Protein AF-A0A3B8UNB5-F1 (afdb_monomer)

Radius of gyration: 19.71 Å; Cα contacts (8 Å, |Δi|>4): 100; chains: 1; bounding box: 51×36×59 Å

Foldseek 3Di:
DDPPPVPPPDPPPPDDDDLVPPPQLPDFLVRLLVLLVVLVVLLVVLVVVLPPVQQDDPVGGDPVSVVSVVSNVVSVVNLVVSLVSLVPDDDPDPVSVVSSLVSNLVVVVVVDPDPVVSVVVSVVVVVVVD

Sequence (130 aa):
MADHANNTPVPGVQALPALEALSISDLSGRHLLALYDALTAVDEAAFGIVNQPRCQGRDDYSPGGQVIASLMEWADRARNVVVEAAERAVSPDRAEAEYCRWVVVRHLALMMDDLADVAHAATARVQVAK

Solvent-accessible surface area (backbone atoms only — not comparable to full-atom values): 7565 Å² total; per-residue (Å²): 141,79,85,79,75,78,80,67,76,72,73,78,77,75,76,78,77,61,71,87,73,59,85,55,82,84,52,52,25,61,54,44,35,54,50,44,53,51,35,49,52,50,33,57,52,31,54,62,52,40,72,35,73,85,16,45,47,96,89,51,60,24,79,70,16,47,54,37,50,51,48,33,57,47,32,52,55,50,39,51,54,46,38,56,42,31,73,69,57,83,55,94,49,65,67,42,40,45,30,19,47,48,42,48,47,54,51,44,52,72,75,40,97,48,71,68,61,38,54,49,59,53,52,5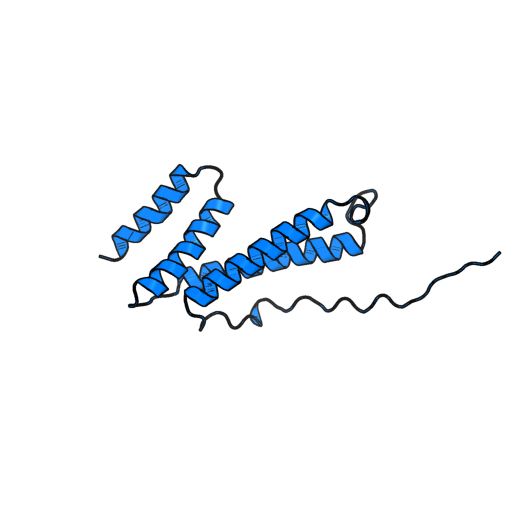9,62,60,64,74,80,112

pLDDT: mean 79.44, std 16.44, range [36.81, 95.31]

Mean predicted aligned error: 10.2 Å

Structure (mmCIF, N/CA/C/O 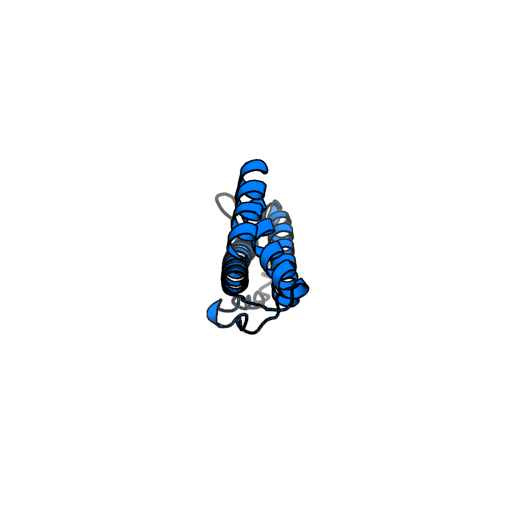backbone):
data_AF-A0A3B8UNB5-F1
#
_entry.id   AF-A0A3B8UNB5-F1
#
loop_
_atom_site.group_PDB
_atom_site.id
_atom_site.type_symbol
_atom_site.label_atom_id
_atom_site.label_alt_id
_atom_site.label_comp_id
_atom_site.label_asym_id
_atom_site.label_entity_id
_atom_site.label_seq_id
_atom_site.pdbx_PDB_ins_code
_atom_site.Cartn_x
_atom_site.Cartn_y
_atom_site.Cartn_z
_atom_site.occupancy
_atom_site.B_iso_or_equiv
_atom_site.auth_seq_id
_atom_site.auth_comp_id
_atom_site.auth_asym_id
_atom_site.auth_atom_id
_atom_site.pdbx_PDB_model_num
ATOM 1 N N . MET A 1 1 ? 34.159 -11.213 -37.026 1.00 45.56 1 MET A N 1
ATOM 2 C CA . MET A 1 1 ? 32.717 -11.521 -36.972 1.00 45.56 1 MET A CA 1
ATOM 3 C C . MET A 1 1 ? 32.500 -12.611 -35.943 1.00 45.56 1 MET A C 1
ATOM 5 O O . MET A 1 1 ? 32.932 -13.730 -36.177 1.00 45.56 1 MET A O 1
ATOM 9 N N . ALA A 1 2 ? 31.895 -12.266 -34.813 1.00 40.84 2 ALA A N 1
ATOM 10 C CA . ALA A 1 2 ? 31.285 -13.215 -33.890 1.00 40.84 2 ALA A CA 1
ATOM 11 C C . ALA A 1 2 ? 30.178 -12.446 -33.158 1.00 40.84 2 ALA A C 1
ATOM 13 O O . ALA A 1 2 ? 30.421 -11.814 -32.133 1.00 40.84 2 ALA A O 1
ATOM 14 N N . ASP A 1 3 ? 28.990 -12.427 -33.764 1.00 44.56 3 ASP A N 1
ATOM 15 C CA . ASP A 1 3 ? 27.761 -12.015 -33.094 1.00 44.56 3 ASP A CA 1
ATOM 16 C C . ASP A 1 3 ? 27.441 -13.072 -32.039 1.00 44.56 3 ASP A C 1
ATOM 18 O O . ASP A 1 3 ? 26.858 -14.118 -32.326 1.00 44.56 3 ASP A O 1
ATOM 22 N N . HIS A 1 4 ? 27.837 -12.813 -30.798 1.00 43.12 4 HIS A N 1
ATOM 23 C CA . HIS A 1 4 ? 27.277 -13.513 -29.652 1.00 43.12 4 HIS A CA 1
ATOM 24 C C . HIS A 1 4 ? 25.914 -12.897 -29.336 1.00 43.12 4 HIS A C 1
ATOM 26 O O . HIS A 1 4 ? 25.745 -12.173 -28.357 1.00 43.12 4 HIS A O 1
ATOM 32 N N . ALA A 1 5 ? 24.933 -13.185 -30.195 1.00 46.22 5 ALA A N 1
ATOM 33 C CA . ALA A 1 5 ? 23.528 -13.053 -29.851 1.00 46.22 5 ALA A CA 1
ATOM 34 C C . ALA A 1 5 ? 23.246 -14.046 -28.719 1.00 46.22 5 ALA A C 1
ATOM 36 O O . ALA A 1 5 ? 22.979 -15.228 -28.942 1.00 46.22 5 ALA A O 1
ATOM 37 N N . ASN A 1 6 ? 23.386 -13.569 -27.484 1.00 47.22 6 ASN A N 1
ATOM 38 C CA . ASN A 1 6 ? 22.977 -14.281 -26.288 1.00 47.22 6 ASN A CA 1
ATOM 39 C C . ASN A 1 6 ? 21.439 -14.311 -26.279 1.00 47.22 6 ASN A C 1
ATOM 41 O O . ASN A 1 6 ? 20.790 -13.530 -25.592 1.00 47.22 6 ASN A O 1
ATOM 45 N N . ASN A 1 7 ? 20.859 -15.177 -27.114 1.00 45.91 7 ASN A N 1
ATOM 46 C CA . ASN A 1 7 ? 19.425 -15.452 -27.207 1.00 45.91 7 ASN A CA 1
ATOM 47 C C . ASN A 1 7 ? 18.980 -16.333 -26.034 1.00 45.91 7 ASN A C 1
ATOM 49 O O . ASN A 1 7 ? 18.323 -17.356 -26.221 1.00 45.91 7 ASN A O 1
ATOM 53 N N . THR A 1 8 ? 19.352 -15.959 -24.812 1.00 44.47 8 THR A N 1
ATOM 54 C CA . THR A 1 8 ? 18.697 -16.511 -23.633 1.00 44.47 8 THR A CA 1
ATOM 55 C C . THR A 1 8 ? 17.293 -15.913 -23.628 1.00 44.47 8 THR A C 1
ATOM 57 O O . THR A 1 8 ? 17.177 -14.687 -23.548 1.00 44.47 8 THR A O 1
ATOM 60 N N . PRO A 1 9 ? 16.223 -16.718 -23.763 1.00 41.25 9 PRO A N 1
ATOM 61 C CA . PRO A 1 9 ? 14.879 -16.190 -23.637 1.00 41.25 9 PRO A CA 1
ATOM 62 C C . PRO A 1 9 ? 14.790 -15.544 -22.260 1.00 41.25 9 PRO A C 1
ATOM 64 O O . PRO A 1 9 ? 15.087 -16.186 -21.250 1.00 41.25 9 PRO A O 1
ATOM 67 N N . VAL A 1 10 ? 14.461 -14.250 -22.237 1.00 54.06 10 VAL A N 1
ATOM 68 C CA . VAL A 1 10 ? 14.190 -13.527 -20.995 1.00 54.06 10 VAL A CA 1
ATOM 69 C C . VAL A 1 10 ? 13.176 -14.384 -20.234 1.00 54.06 10 VAL A C 1
ATOM 71 O O . VAL A 1 10 ? 12.154 -14.735 -20.836 1.00 54.06 10 VAL A O 1
ATOM 74 N N . PRO A 1 11 ? 13.456 -14.797 -18.980 1.00 50.34 11 PRO A N 1
ATOM 75 C CA . PRO A 1 11 ? 12.488 -15.538 -18.187 1.00 50.34 11 PRO A CA 1
ATOM 76 C C . PRO A 1 11 ? 11.177 -14.773 -18.266 1.00 50.34 11 PRO A C 1
ATOM 78 O O . PRO A 1 11 ? 11.176 -13.567 -18.012 1.00 50.34 11 PRO A O 1
ATOM 81 N N . GLY A 1 12 ? 10.108 -15.438 -18.715 1.00 50.22 12 GLY A N 1
ATOM 82 C CA . GLY A 1 12 ? 8.814 -14.788 -18.863 1.00 50.22 12 GLY A CA 1
ATOM 83 C C . GLY A 1 12 ? 8.502 -14.073 -17.558 1.00 50.22 12 GLY A C 1
ATOM 8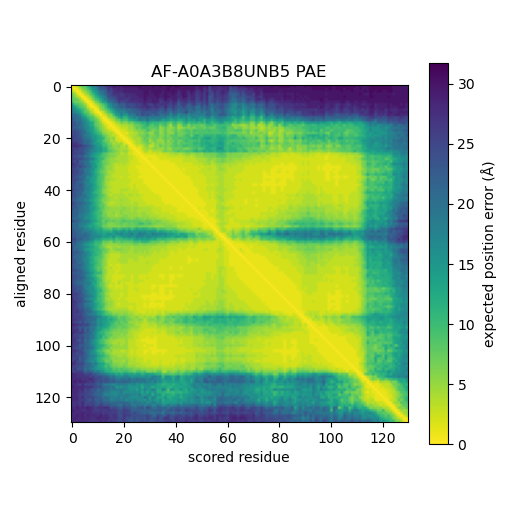4 O O . GLY A 1 12 ? 8.425 -14.722 -16.515 1.00 50.22 12 GLY A O 1
ATOM 85 N N . VAL A 1 13 ? 8.431 -12.741 -17.606 1.00 58.12 13 VAL A N 1
ATOM 86 C CA . VAL A 1 13 ? 8.092 -11.935 -16.437 1.00 58.12 13 VAL A CA 1
ATOM 87 C C . VAL A 1 13 ? 6.725 -12.433 -15.998 1.00 58.12 13 VAL A C 1
ATOM 89 O O . VAL A 1 13 ? 5.758 -12.315 -16.752 1.00 58.12 13 VAL A O 1
ATOM 92 N N . GLN A 1 14 ? 6.656 -13.083 -14.833 1.00 62.59 14 GLN A N 1
ATOM 93 C CA . GLN A 1 14 ? 5.371 -13.488 -14.285 1.00 62.59 14 GLN A CA 1
ATOM 94 C C . GLN A 1 14 ? 4.538 -12.223 -14.115 1.00 62.59 14 GLN A C 1
ATOM 96 O O . GLN A 1 14 ? 4.989 -11.253 -13.504 1.00 62.59 14 GLN A O 1
ATOM 101 N N . ALA A 1 15 ? 3.347 -12.227 -14.711 1.00 71.06 15 ALA A N 1
ATOM 102 C CA . ALA A 1 15 ? 2.416 -11.127 -14.563 1.00 71.06 15 ALA A CA 1
ATOM 103 C C . ALA A 1 15 ? 2.118 -10.929 -13.074 1.00 71.06 15 ALA A C 1
ATOM 105 O O . ALA A 1 15 ? 1.923 -11.903 -12.339 1.00 71.06 15 ALA A O 1
ATOM 106 N N . LEU A 1 16 ? 2.098 -9.670 -12.640 1.00 79.81 16 LEU A N 1
ATOM 107 C CA . LEU A 1 16 ? 1.690 -9.336 -11.283 1.00 79.81 16 LEU A CA 1
ATOM 108 C C . LEU A 1 16 ? 0.264 -9.856 -11.050 1.00 79.81 16 LEU A C 1
ATOM 110 O O . LEU A 1 16 ? -0.559 -9.817 -11.972 1.00 79.81 16 LEU A O 1
ATOM 114 N N . PRO A 1 17 ? -0.033 -10.374 -9.848 1.00 79.62 17 PRO A N 1
ATOM 115 C CA . PRO A 1 17 ? -1.346 -10.924 -9.563 1.00 79.62 17 PRO A CA 1
ATOM 116 C C . PRO A 1 17 ? -2.420 -9.841 -9.697 1.00 79.62 17 PRO A C 1
ATOM 118 O O . PRO A 1 17 ? -2.200 -8.678 -9.355 1.00 79.62 17 PRO A O 1
ATOM 121 N N . ALA A 1 18 ? -3.597 -10.233 -10.176 1.00 82.75 18 ALA A N 1
ATOM 122 C CA . ALA A 1 18 ? -4.767 -9.364 -10.179 1.00 82.75 18 ALA A CA 1
ATOM 123 C C . ALA A 1 18 ? -5.093 -8.917 -8.741 1.00 82.75 18 ALA A C 1
ATOM 125 O O . ALA A 1 18 ? -4.951 -9.706 -7.803 1.00 82.75 18 ALA A O 1
ATOM 126 N N . LEU A 1 19 ? -5.521 -7.666 -8.554 1.00 80.06 19 LEU A N 1
ATOM 127 C CA . LEU A 1 19 ? -5.812 -7.131 -7.216 1.00 80.06 19 LEU A CA 1
ATOM 128 C C . LEU A 1 19 ? -6.983 -7.870 -6.561 1.00 80.06 19 LEU A C 1
ATOM 130 O O . LEU A 1 19 ? -6.995 -8.064 -5.353 1.00 80.06 19 LEU A O 1
ATOM 134 N N . GLU A 1 20 ? -7.926 -8.353 -7.364 1.00 77.81 20 GLU A N 1
ATOM 135 C CA . GLU A 1 20 ? -9.089 -9.134 -6.944 1.00 77.81 20 GLU A CA 1
ATOM 136 C C . GLU A 1 20 ? -8.704 -10.504 -6.367 1.00 77.81 20 GLU A C 1
ATOM 138 O O . GLU A 1 20 ? -9.497 -11.123 -5.662 1.00 77.81 20 GLU A O 1
ATOM 143 N N . ALA A 1 21 ? -7.487 -10.986 -6.642 1.00 76.06 21 ALA A N 1
ATOM 144 C CA . ALA A 1 21 ? -6.960 -12.205 -6.036 1.00 76.06 21 ALA A CA 1
ATOM 145 C C . ALA A 1 21 ? -6.447 -11.983 -4.599 1.00 76.06 21 ALA A C 1
ATOM 147 O O . ALA A 1 21 ? -6.133 -12.951 -3.904 1.00 76.06 21 ALA A O 1
ATOM 148 N N . LEU A 1 22 ? -6.345 -10.730 -4.138 1.00 75.06 22 LEU A N 1
ATOM 149 C CA . LEU A 1 22 ? -5.955 -10.409 -2.768 1.00 75.06 22 LEU A CA 1
ATOM 150 C C . LEU A 1 22 ? -7.126 -10.701 -1.819 1.00 75.06 22 LEU A C 1
ATOM 152 O O . LEU A 1 22 ? -8.071 -9.926 -1.698 1.00 75.06 22 LEU A O 1
ATOM 156 N N . SER A 1 23 ? -7.052 -11.819 -1.100 1.00 78.75 23 SER A N 1
ATOM 157 C CA . SER A 1 23 ? -8.022 -12.176 -0.056 1.00 78.75 23 SER A CA 1
ATOM 158 C C . SER A 1 23 ? -7.733 -11.415 1.246 1.00 78.75 23 SER A C 1
ATOM 160 O O . SER A 1 23 ? -7.233 -11.992 2.211 1.00 78.75 23 SER A O 1
ATOM 162 N N . ILE A 1 24 ? -7.998 -10.106 1.261 1.00 83.25 24 ILE A N 1
ATOM 163 C CA . ILE A 1 24 ? -7.614 -9.205 2.367 1.00 83.25 24 ILE A CA 1
ATOM 164 C C . ILE A 1 24 ? -8.757 -8.818 3.314 1.00 83.25 24 ILE A C 1
ATOM 166 O O . ILE A 1 24 ? -8.496 -8.285 4.388 1.00 83.25 24 ILE A O 1
ATOM 170 N N . SER A 1 25 ? -10.010 -9.108 2.959 1.00 77.06 25 SER A N 1
ATOM 171 C CA . SER A 1 25 ? -11.198 -8.715 3.735 1.00 77.06 25 SER A CA 1
ATOM 172 C C . SER A 1 25 ? -11.289 -9.376 5.114 1.00 77.06 25 SER A C 1
ATOM 174 O O . SER A 1 25 ? -11.830 -8.780 6.039 1.00 77.06 25 SER A O 1
ATOM 176 N N . ASP A 1 26 ? -10.735 -10.583 5.251 1.00 83.56 26 ASP A N 1
ATOM 177 C CA . ASP A 1 26 ? -10.792 -11.383 6.482 1.00 83.56 26 ASP A CA 1
ATOM 178 C C . ASP A 1 26 ? -9.543 -11.210 7.366 1.00 83.56 26 ASP A C 1
ATOM 180 O O . ASP A 1 26 ? -9.363 -11.907 8.368 1.00 83.56 26 ASP A O 1
ATOM 184 N N . LEU A 1 27 ? -8.636 -10.304 6.988 1.00 88.19 27 LEU A N 1
ATOM 185 C CA . LEU A 1 27 ? -7.406 -10.064 7.728 1.00 88.19 27 LEU A CA 1
ATOM 186 C C . LEU A 1 27 ? -7.665 -9.217 8.976 1.00 88.19 27 LEU A C 1
ATOM 188 O O . LEU A 1 27 ? -8.372 -8.214 8.949 1.00 88.19 27 LEU A O 1
ATOM 192 N N . SER A 1 28 ? -7.021 -9.604 10.077 1.00 91.19 28 SER A N 1
ATOM 193 C CA . SER A 1 28 ? -6.998 -8.789 11.295 1.00 91.19 28 SER A CA 1
ATOM 194 C C . SER A 1 28 ? -6.263 -7.459 11.066 1.00 91.19 28 SER A C 1
ATOM 196 O O . SER A 1 28 ? -5.429 -7.342 10.163 1.00 91.19 28 SER A O 1
ATOM 198 N N . GLY A 1 29 ? -6.514 -6.460 11.911 1.00 90.44 29 GLY A N 1
ATOM 199 C CA . GLY A 1 29 ? -5.889 -5.141 11.810 1.00 90.44 29 GLY A CA 1
ATOM 200 C C . GLY A 1 29 ? -4.365 -5.209 11.847 1.00 90.44 29 GLY A C 1
ATOM 201 O O . GLY A 1 29 ? -3.695 -4.532 11.067 1.00 90.44 29 GLY A O 1
ATOM 202 N N . ARG A 1 30 ? -3.795 -6.093 12.676 1.00 93.62 30 ARG A N 1
ATOM 203 C CA . ARG A 1 30 ? -2.343 -6.340 12.686 1.00 93.62 30 ARG A CA 1
ATOM 204 C C . ARG A 1 30 ? -1.822 -6.844 11.335 1.00 93.62 30 ARG A C 1
ATOM 206 O O . ARG A 1 30 ? -0.748 -6.426 10.904 1.00 93.62 30 ARG A O 1
ATOM 213 N N . HIS A 1 31 ? -2.554 -7.747 10.683 1.00 94.62 31 HIS A N 1
ATOM 214 C CA . HIS A 1 31 ? -2.183 -8.261 9.364 1.00 94.62 31 HIS A CA 1
ATOM 215 C C . HIS A 1 31 ? -2.292 -7.177 8.289 1.00 94.62 31 HIS A C 1
ATOM 217 O O . HIS A 1 31 ? -1.393 -7.066 7.458 1.00 94.62 31 HIS A O 1
ATOM 223 N N . LEU A 1 32 ? -3.336 -6.345 8.341 1.00 94.19 32 LEU A N 1
ATOM 224 C CA . LEU A 1 32 ? -3.495 -5.203 7.438 1.00 94.19 32 LEU A CA 1
ATOM 225 C C . LEU A 1 32 ? -2.336 -4.209 7.582 1.00 94.19 32 LEU A C 1
ATOM 227 O O . LEU A 1 32 ? -1.772 -3.785 6.577 1.00 94.19 32 LEU A O 1
ATOM 231 N N . LEU A 1 33 ? -1.912 -3.902 8.813 1.00 94.44 33 LEU A N 1
ATOM 232 C CA . LEU A 1 33 ? -0.756 -3.034 9.055 1.00 94.44 33 LEU A CA 1
ATOM 233 C C . LEU A 1 33 ? 0.549 -3.633 8.520 1.00 94.44 33 LEU A C 1
ATOM 235 O O . LEU A 1 33 ? 1.307 -2.944 7.843 1.00 94.44 33 LEU A O 1
ATOM 239 N N . ALA A 1 34 ? 0.798 -4.919 8.772 1.00 95.12 34 ALA A N 1
ATOM 240 C CA . ALA A 1 34 ? 1.982 -5.593 8.245 1.00 95.12 34 ALA A CA 1
ATOM 241 C C . ALA A 1 34 ? 2.008 -5.601 6.706 1.00 95.12 34 ALA A C 1
ATOM 243 O O . ALA A 1 34 ? 3.062 -5.399 6.104 1.00 95.12 34 ALA A O 1
ATOM 244 N N . LEU A 1 35 ? 0.853 -5.811 6.067 1.00 94.62 35 LEU A N 1
ATOM 245 C CA . LEU A 1 35 ? 0.732 -5.797 4.612 1.00 94.62 35 LEU A CA 1
ATOM 246 C C . LEU A 1 35 ? 0.946 -4.391 4.039 1.00 94.62 35 LEU A C 1
ATOM 248 O O . LEU A 1 35 ? 1.660 -4.242 3.049 1.00 94.62 35 LEU A O 1
ATOM 252 N N . TYR A 1 36 ? 0.383 -3.365 4.680 1.00 95.06 36 TYR A N 1
ATOM 253 C CA . TYR A 1 36 ? 0.605 -1.971 4.301 1.00 95.06 36 TYR A CA 1
ATOM 254 C C . TYR A 1 36 ? 2.096 -1.602 4.350 1.00 95.06 36 TYR A C 1
ATOM 256 O O . TYR A 1 36 ? 2.631 -1.029 3.397 1.00 95.06 36 TYR A O 1
ATOM 264 N N . ASP A 1 37 ? 2.790 -1.987 5.424 1.00 94.88 37 ASP A N 1
ATOM 265 C CA . ASP A 1 37 ? 4.222 -1.724 5.598 1.00 94.88 37 ASP A CA 1
ATOM 266 C C . ASP A 1 37 ? 5.066 -2.460 4.552 1.00 94.88 37 ASP A C 1
ATOM 268 O O . ASP A 1 37 ? 5.984 -1.879 3.973 1.00 94.88 37 ASP A O 1
ATOM 272 N N . ALA A 1 38 ? 4.723 -3.716 4.251 1.00 95.31 38 ALA A N 1
ATOM 273 C CA . ALA A 1 38 ? 5.401 -4.491 3.219 1.00 95.31 38 ALA A CA 1
ATOM 274 C C . ALA A 1 38 ? 5.246 -3.853 1.829 1.00 95.31 38 ALA A C 1
ATOM 276 O O . ALA A 1 38 ? 6.230 -3.713 1.104 1.00 95.31 38 ALA A O 1
ATOM 277 N N . LEU A 1 39 ? 4.034 -3.431 1.462 1.00 94.69 39 LEU A N 1
ATOM 278 C CA . LEU A 1 39 ? 3.779 -2.780 0.175 1.00 94.69 39 LEU A CA 1
ATOM 279 C C . LEU A 1 39 ? 4.451 -1.403 0.080 1.00 94.69 39 LEU A C 1
ATOM 281 O O . LEU A 1 39 ? 4.943 -1.030 -0.982 1.00 94.69 39 LEU A O 1
ATOM 285 N N . THR A 1 40 ? 4.519 -0.663 1.189 1.00 92.38 40 THR A N 1
ATOM 286 C CA . THR A 1 40 ? 5.271 0.599 1.269 1.00 92.38 40 THR A CA 1
ATOM 287 C C . THR A 1 40 ? 6.760 0.364 1.024 1.00 92.38 40 THR A C 1
ATOM 289 O O . THR A 1 40 ? 7.347 1.021 0.171 1.00 92.38 40 THR A O 1
ATOM 292 N N . ALA A 1 41 ? 7.354 -0.641 1.673 1.00 93.50 41 ALA A N 1
ATOM 293 C CA . ALA A 1 41 ? 8.761 -0.981 1.471 1.00 93.50 41 ALA A CA 1
ATOM 294 C C . ALA A 1 41 ? 9.067 -1.445 0.035 1.00 93.50 41 ALA A C 1
ATOM 296 O O . ALA A 1 41 ? 10.131 -1.134 -0.500 1.00 93.50 41 ALA A O 1
ATOM 297 N N . VAL A 1 42 ? 8.146 -2.181 -0.602 1.00 93.31 42 VAL A N 1
ATOM 298 C CA . VAL A 1 42 ? 8.281 -2.583 -2.013 1.00 93.31 42 VAL A CA 1
ATOM 299 C C . VAL A 1 42 ? 8.348 -1.361 -2.921 1.00 93.31 42 VAL A C 1
ATOM 301 O O . VAL A 1 42 ? 9.224 -1.299 -3.779 1.00 93.31 42 VAL A O 1
ATOM 304 N N . ASP A 1 43 ? 7.455 -0.396 -2.725 1.00 92.00 43 ASP A N 1
ATOM 305 C CA . ASP A 1 43 ? 7.402 0.821 -3.532 1.00 92.00 43 ASP A CA 1
ATOM 306 C C . ASP A 1 43 ? 8.639 1.705 -3.327 1.00 92.00 43 ASP A C 1
ATOM 308 O O . ASP A 1 43 ? 9.272 2.110 -4.298 1.00 92.00 43 ASP A O 1
ATOM 312 N N . GLU A 1 44 ? 9.077 1.910 -2.080 1.00 91.62 44 GLU A N 1
ATOM 313 C CA . GLU A 1 44 ? 10.313 2.646 -1.774 1.00 91.62 44 GLU A CA 1
ATOM 314 C C . GLU A 1 44 ? 11.545 1.994 -2.424 1.00 91.62 44 GLU A C 1
ATOM 316 O O . GLU A 1 44 ? 12.382 2.668 -3.038 1.00 91.62 44 GLU A O 1
ATOM 321 N N . ALA A 1 45 ? 11.653 0.665 -2.337 1.00 93.81 45 ALA A N 1
ATOM 322 C CA . ALA A 1 45 ? 12.738 -0.076 -2.968 1.00 93.81 45 ALA A CA 1
ATOM 323 C C . ALA A 1 45 ? 12.669 0.013 -4.501 1.00 93.81 45 ALA A C 1
ATOM 325 O O . ALA A 1 45 ? 13.689 0.247 -5.158 1.00 93.81 45 ALA A O 1
ATOM 326 N N . ALA A 1 46 ? 11.477 -0.147 -5.079 1.00 92.31 46 ALA A N 1
ATOM 327 C CA . ALA A 1 46 ? 11.253 -0.067 -6.516 1.00 92.31 46 ALA A CA 1
ATOM 328 C C . ALA A 1 46 ? 11.559 1.338 -7.056 1.00 92.31 46 ALA A C 1
ATOM 330 O O . ALA A 1 46 ? 12.256 1.453 -8.064 1.00 92.31 46 ALA A O 1
ATOM 331 N N . PHE A 1 47 ? 11.171 2.393 -6.338 1.00 89.81 47 PHE A N 1
ATOM 332 C CA . PHE A 1 47 ? 11.526 3.775 -6.654 1.00 89.81 47 PHE A CA 1
ATOM 333 C C . PHE A 1 47 ? 13.049 3.974 -6.691 1.00 89.81 47 PHE A C 1
ATOM 335 O O . PHE A 1 47 ? 13.591 4.565 -7.628 1.00 89.81 47 PHE A O 1
ATOM 342 N N . GLY A 1 48 ? 13.785 3.427 -5.720 1.00 90.25 48 GLY A N 1
ATOM 343 C CA . GLY A 1 48 ? 15.252 3.475 -5.728 1.00 90.25 48 GLY A CA 1
ATOM 344 C C . GLY A 1 48 ? 15.883 2.752 -6.927 1.00 90.25 48 GLY A C 1
ATOM 345 O O . GLY A 1 48 ? 16.899 3.201 -7.471 1.00 90.25 48 GLY A O 1
ATOM 346 N N . ILE A 1 49 ? 15.279 1.644 -7.364 1.00 90.44 49 ILE A N 1
ATOM 347 C CA . ILE A 1 49 ? 15.742 0.849 -8.509 1.00 90.44 49 ILE A CA 1
ATOM 348 C C . ILE A 1 49 ? 15.418 1.546 -9.834 1.00 90.44 49 ILE A C 1
ATOM 350 O O . ILE A 1 49 ? 16.293 1.632 -10.697 1.00 90.44 49 ILE A O 1
ATOM 354 N N . VAL A 1 50 ? 14.197 2.057 -10.006 1.00 88.94 50 VAL A N 1
ATOM 355 C CA . VAL A 1 50 ? 13.733 2.643 -11.273 1.00 88.94 50 VAL A CA 1
ATOM 356 C C . VAL A 1 50 ? 14.506 3.916 -11.640 1.00 88.94 50 VAL A C 1
ATOM 358 O O . VAL A 1 50 ? 14.711 4.218 -12.815 1.00 88.94 50 VAL A O 1
ATOM 361 N N . ASN A 1 51 ? 15.019 4.624 -10.632 1.00 84.88 51 ASN A N 1
ATOM 362 C CA . ASN A 1 51 ? 15.853 5.814 -10.798 1.00 84.88 51 ASN A CA 1
ATOM 363 C C . ASN A 1 51 ? 17.321 5.506 -11.153 1.00 84.88 51 ASN A C 1
ATOM 365 O O . ASN A 1 51 ? 18.111 6.422 -11.378 1.00 84.88 51 ASN A O 1
ATOM 369 N N . GLN A 1 52 ? 17.725 4.233 -11.225 1.00 87.88 52 GLN A N 1
ATOM 370 C CA . GLN A 1 52 ? 19.070 3.876 -11.676 1.00 87.88 52 GLN A CA 1
ATOM 371 C C . GLN A 1 52 ? 19.215 4.143 -13.185 1.00 87.88 52 GLN A C 1
ATOM 373 O O . GLN A 1 52 ? 18.326 3.762 -13.947 1.00 87.88 52 GLN A O 1
ATOM 378 N N . PRO A 1 53 ? 20.360 4.663 -13.673 1.00 87.00 53 PRO A N 1
ATOM 379 C CA . PRO A 1 53 ? 20.550 4.971 -15.097 1.00 87.00 53 PRO A CA 1
ATOM 380 C C . PRO A 1 53 ? 20.281 3.797 -16.051 1.00 87.00 53 PRO A C 1
ATOM 382 O O . PRO A 1 53 ? 19.832 3.992 -17.168 1.00 87.00 53 PRO A O 1
ATOM 385 N N . ARG A 1 54 ? 20.509 2.557 -15.606 1.00 86.62 54 ARG A N 1
ATOM 386 C CA . ARG A 1 54 ? 20.235 1.324 -16.375 1.00 86.62 54 ARG A CA 1
ATOM 387 C C . ARG A 1 54 ? 18.742 1.003 -16.560 1.00 86.62 54 ARG A C 1
ATOM 389 O O . ARG A 1 54 ? 18.382 0.213 -17.433 1.00 86.62 54 ARG A O 1
ATOM 396 N N . CYS A 1 55 ? 17.885 1.567 -15.715 1.00 85.38 55 CYS A N 1
ATOM 397 C CA . CYS A 1 55 ? 16.430 1.459 -15.814 1.00 85.38 55 CYS A CA 1
ATOM 398 C C . CYS A 1 55 ? 15.838 2.576 -16.684 1.00 85.38 55 CYS A C 1
ATOM 400 O O . CYS A 1 55 ? 14.683 2.479 -17.082 1.00 85.38 55 CYS A O 1
ATOM 402 N N . GLN A 1 56 ? 16.641 3.586 -17.023 1.00 83.00 56 GLN A N 1
ATOM 403 C CA . GLN A 1 56 ? 16.281 4.712 -17.874 1.00 83.00 56 GLN A CA 1
ATOM 404 C C . GLN A 1 56 ? 16.727 4.438 -19.318 1.00 83.00 56 GLN A C 1
ATOM 406 O O . GLN A 1 56 ? 17.836 3.966 -19.572 1.00 83.00 56 GLN A O 1
ATOM 411 N N . GLY A 1 57 ? 15.841 4.691 -20.271 1.00 75.38 57 GLY A N 1
ATOM 412 C CA . GLY A 1 57 ? 16.127 4.748 -21.701 1.00 75.38 57 GLY A CA 1
ATOM 413 C C . GLY A 1 57 ? 16.335 6.191 -22.166 1.00 75.38 57 GLY A C 1
ATOM 414 O O . GLY A 1 57 ? 16.551 7.096 -21.365 1.00 75.38 57 GLY A O 1
ATOM 415 N N . ARG A 1 58 ? 16.318 6.408 -23.487 1.00 72.69 58 ARG A N 1
ATOM 416 C CA . ARG A 1 58 ? 16.584 7.732 -24.078 1.00 72.69 58 ARG A CA 1
ATOM 417 C C . ARG A 1 58 ? 15.443 8.725 -23.833 1.00 72.69 58 ARG A C 1
ATOM 419 O O . ARG A 1 58 ? 15.724 9.883 -23.552 1.00 72.69 58 ARG A O 1
ATOM 426 N N . ASP A 1 59 ? 14.206 8.239 -23.928 1.00 75.69 59 ASP A N 1
ATOM 427 C CA . ASP A 1 59 ? 12.980 9.042 -23.826 1.00 75.69 59 ASP A CA 1
ATOM 428 C C . ASP A 1 59 ? 11.950 8.446 -22.835 1.00 75.69 59 ASP A C 1
ATOM 430 O O . ASP A 1 59 ? 10.954 9.093 -22.533 1.00 75.69 59 ASP A O 1
ATOM 434 N N . ASP A 1 60 ? 12.178 7.222 -22.336 1.00 83.19 60 ASP A N 1
ATOM 435 C CA . ASP A 1 60 ? 11.293 6.475 -21.423 1.00 83.19 60 ASP A CA 1
ATOM 436 C C . ASP A 1 60 ? 12.096 5.388 -20.678 1.00 83.19 60 ASP A C 1
ATOM 438 O O . ASP A 1 60 ? 13.297 5.252 -20.915 1.00 83.19 60 ASP A O 1
ATOM 442 N N . TYR A 1 61 ? 11.473 4.587 -19.814 1.00 83.38 61 TYR A N 1
ATOM 443 C CA . TYR A 1 61 ? 12.101 3.458 -19.133 1.00 83.38 61 TYR A CA 1
ATOM 444 C C . TYR A 1 61 ? 12.630 2.388 -20.103 1.00 83.38 61 TYR A C 1
ATOM 446 O O . TYR A 1 61 ? 12.064 2.091 -21.156 1.00 83.38 61 TYR A O 1
ATOM 454 N N . SER A 1 62 ? 13.732 1.738 -19.719 1.00 88.12 62 SER A N 1
ATOM 455 C CA . SER A 1 62 ? 14.158 0.500 -20.380 1.00 88.12 62 SER A CA 1
ATOM 456 C C . SER A 1 62 ? 13.132 -0.616 -20.119 1.00 88.12 62 SER A C 1
ATOM 458 O O . SER A 1 62 ? 12.360 -0.511 -19.166 1.00 88.12 62 SER A O 1
ATOM 460 N N . PRO A 1 63 ? 13.125 -1.737 -20.870 1.00 88.25 63 PRO A N 1
ATOM 461 C CA . PRO A 1 63 ? 12.179 -2.830 -20.614 1.00 88.25 63 PRO A CA 1
ATOM 462 C C . PRO A 1 63 ? 12.189 -3.328 -19.159 1.00 88.25 63 PRO A C 1
ATOM 464 O O . PRO A 1 63 ? 11.144 -3.642 -18.600 1.00 88.25 63 PRO A O 1
ATOM 467 N N . GLY A 1 64 ? 13.364 -3.348 -18.516 1.00 85.31 64 GLY A N 1
ATOM 468 C CA . GLY A 1 64 ? 13.478 -3.654 -17.089 1.00 85.31 64 GLY A CA 1
ATOM 469 C C . GLY A 1 64 ? 12.909 -2.547 -16.197 1.00 85.31 64 GLY A C 1
ATOM 470 O O . GLY A 1 64 ? 12.233 -2.847 -15.219 1.00 85.31 64 GLY A O 1
ATOM 471 N N . GLY A 1 65 ? 13.133 -1.276 -16.546 1.00 88.12 65 GLY A N 1
ATOM 472 C CA . GLY A 1 65 ? 12.515 -0.136 -15.866 1.00 88.12 65 GLY A CA 1
ATOM 473 C C . GLY A 1 65 ? 10.986 -0.154 -15.948 1.00 88.12 65 GLY A C 1
ATOM 474 O O . GLY A 1 65 ? 10.338 0.071 -14.934 1.00 88.12 65 GLY A O 1
ATOM 475 N N . GLN A 1 66 ? 10.412 -0.543 -17.091 1.00 90.00 66 GLN A N 1
ATOM 476 C CA . GLN A 1 66 ? 8.961 -0.657 -17.275 1.00 90.00 66 GLN A CA 1
ATOM 477 C C . GLN A 1 66 ? 8.336 -1.686 -16.324 1.00 90.00 66 GLN A C 1
ATOM 479 O O . GLN A 1 66 ? 7.256 -1.462 -15.778 1.00 90.00 66 GLN A O 1
ATOM 484 N N . VAL A 1 67 ? 9.018 -2.814 -16.102 1.00 90.25 67 VAL A N 1
ATOM 485 C CA . VAL A 1 67 ? 8.571 -3.845 -15.152 1.00 90.25 67 VAL A CA 1
ATOM 486 C C . VAL A 1 67 ? 8.576 -3.301 -13.724 1.00 90.25 67 VAL A C 1
ATOM 488 O O . VAL A 1 67 ? 7.619 -3.519 -12.986 1.00 90.25 67 VAL A O 1
ATOM 491 N N . ILE A 1 68 ? 9.621 -2.564 -13.339 1.00 90.94 68 ILE A N 1
ATOM 492 C CA . ILE A 1 68 ? 9.714 -1.957 -12.005 1.00 90.94 68 ILE A CA 1
ATOM 493 C C . ILE A 1 68 ? 8.668 -0.849 -11.826 1.00 90.94 68 ILE A C 1
ATOM 495 O O . ILE A 1 68 ? 8.007 -0.814 -10.794 1.00 90.94 68 ILE A O 1
ATOM 499 N N . ALA A 1 69 ? 8.445 -0.008 -12.837 1.00 89.38 69 ALA A N 1
ATOM 500 C CA . ALA A 1 69 ? 7.380 0.994 -12.822 1.00 89.38 69 ALA A CA 1
ATOM 501 C C . ALA A 1 69 ? 5.993 0.339 -12.675 1.00 89.38 69 ALA A C 1
ATOM 503 O O . ALA A 1 69 ? 5.191 0.751 -11.841 1.00 89.38 69 ALA A O 1
ATOM 504 N N . SER A 1 70 ? 5.745 -0.762 -13.394 1.00 90.31 70 SER A N 1
ATOM 505 C CA . SER A 1 70 ? 4.498 -1.534 -13.271 1.00 90.31 70 SER A CA 1
ATOM 506 C C . SER A 1 70 ? 4.317 -2.137 -11.871 1.00 90.31 70 SER A C 1
ATOM 508 O O . SER A 1 70 ? 3.194 -2.223 -11.375 1.00 90.31 70 SER A O 1
ATOM 510 N N . LEU A 1 71 ? 5.412 -2.554 -11.221 1.00 91.19 71 LEU A N 1
ATOM 511 C CA . LEU A 1 71 ? 5.398 -3.032 -9.836 1.00 91.19 71 LEU A CA 1
ATOM 512 C C . LEU A 1 71 ? 5.039 -1.914 -8.852 1.00 91.19 71 LEU A C 1
ATOM 514 O O . LEU A 1 71 ? 4.254 -2.167 -7.943 1.00 91.19 71 LEU A O 1
ATOM 518 N N . MET A 1 72 ? 5.571 -0.704 -9.040 1.00 91.44 72 MET A N 1
ATOM 519 C CA . MET A 1 72 ? 5.228 0.456 -8.208 1.00 91.44 72 MET A CA 1
ATOM 520 C C . MET A 1 72 ? 3.739 0.783 -8.309 1.00 91.44 72 MET A C 1
ATOM 522 O O . MET A 1 72 ? 3.049 0.847 -7.296 1.00 91.44 72 MET A O 1
ATOM 526 N N . GLU A 1 73 ? 3.209 0.885 -9.531 1.00 91.38 73 GLU A N 1
ATOM 527 C CA . GLU A 1 73 ? 1.777 1.122 -9.740 1.00 91.38 73 GLU A CA 1
ATOM 528 C C . GLU A 1 73 ? 0.905 0.025 -9.119 1.00 91.38 73 GLU A C 1
ATOM 530 O O . GLU A 1 73 ? -0.169 0.287 -8.579 1.00 91.38 73 GLU A O 1
ATOM 535 N N . TRP A 1 74 ? 1.343 -1.231 -9.215 1.00 93.31 74 TRP A N 1
ATOM 536 C CA . TRP A 1 74 ? 0.630 -2.341 -8.600 1.00 93.31 74 TRP A CA 1
ATOM 537 C C . TRP A 1 74 ? 0.660 -2.261 -7.072 1.00 93.31 74 TRP A C 1
ATOM 539 O O . TRP A 1 74 ? -0.384 -2.437 -6.447 1.00 93.31 74 TRP A O 1
ATOM 549 N N . ALA A 1 75 ? 1.823 -1.975 -6.480 1.00 92.69 75 ALA A N 1
ATOM 550 C CA . ALA A 1 75 ? 1.978 -1.840 -5.036 1.00 92.69 75 ALA A CA 1
ATOM 551 C C . ALA A 1 75 ? 1.119 -0.691 -4.501 1.00 92.69 75 ALA A C 1
ATOM 553 O O . ALA A 1 75 ? 0.454 -0.857 -3.481 1.00 92.69 75 ALA A O 1
ATOM 554 N N . ASP A 1 76 ? 1.061 0.428 -5.225 1.00 91.38 76 ASP A N 1
ATOM 555 C CA . ASP A 1 76 ? 0.204 1.556 -4.884 1.00 91.38 76 ASP A CA 1
ATOM 556 C C . ASP A 1 76 ? -1.280 1.178 -4.877 1.00 91.38 76 ASP A C 1
ATOM 558 O O . ASP A 1 76 ? -1.967 1.336 -3.864 1.00 91.38 76 ASP A O 1
ATOM 562 N N . ARG A 1 77 ? -1.767 0.558 -5.960 1.00 92.31 77 ARG A N 1
ATOM 563 C CA . ARG A 1 77 ? -3.156 0.085 -6.013 1.00 92.31 77 ARG A CA 1
ATOM 564 C C . ARG A 1 77 ? -3.451 -0.932 -4.912 1.00 92.31 77 ARG A C 1
ATOM 566 O O . ARG A 1 77 ? -4.498 -0.840 -4.281 1.00 92.31 77 ARG A O 1
ATOM 573 N N . ALA A 1 78 ? -2.538 -1.868 -4.646 1.00 93.06 78 ALA A N 1
ATOM 574 C CA . ALA A 1 78 ? -2.691 -2.854 -3.581 1.00 93.06 78 ALA A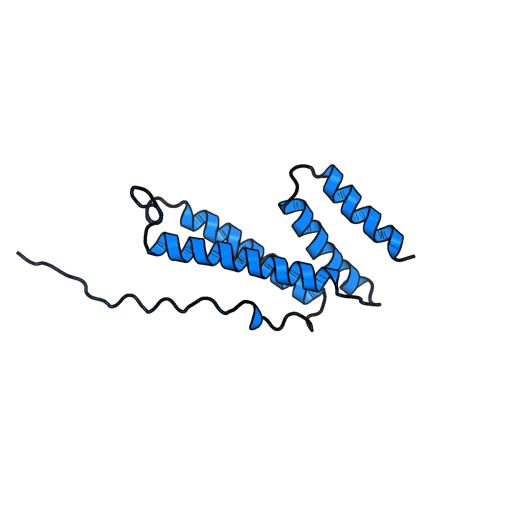 CA 1
ATOM 575 C C . ALA A 1 78 ? -2.768 -2.197 -2.192 1.00 93.06 78 ALA A C 1
ATOM 577 O O . ALA A 1 78 ? -3.611 -2.597 -1.388 1.00 93.06 78 ALA A O 1
ATOM 578 N N . ARG A 1 79 ? -1.960 -1.159 -1.916 1.00 93.31 79 ARG A N 1
ATOM 579 C CA . ARG A 1 79 ? -2.055 -0.385 -0.665 1.00 93.31 79 ARG A CA 1
ATOM 580 C C . ARG A 1 79 ? -3.423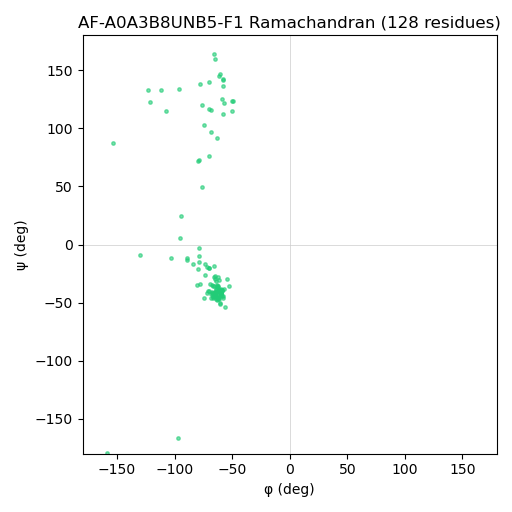 0.253 -0.514 1.00 93.31 79 ARG A C 1
ATOM 582 O O . ARG A 1 79 ? -3.988 0.162 0.570 1.00 93.31 79 ARG A O 1
ATOM 589 N N . ASN A 1 80 ? -3.969 0.835 -1.580 1.00 92.31 80 ASN A N 1
ATOM 590 C CA . ASN A 1 80 ? -5.297 1.446 -1.533 1.00 92.31 80 ASN A CA 1
ATOM 591 C C . ASN A 1 80 ? -6.368 0.417 -1.143 1.00 92.31 80 ASN A C 1
ATOM 593 O O . ASN A 1 80 ? -7.192 0.701 -0.277 1.00 92.31 80 ASN A O 1
ATOM 597 N N . VAL A 1 81 ? -6.299 -0.819 -1.661 1.00 93.00 81 VAL A N 1
ATOM 598 C CA . VAL A 1 81 ? -7.233 -1.881 -1.236 1.00 93.00 81 VAL A CA 1
ATOM 599 C C . VAL A 1 81 ? -7.058 -2.235 0.251 1.00 93.00 81 VAL A C 1
ATOM 601 O O . VAL A 1 81 ? -8.043 -2.444 0.958 1.00 93.00 81 VAL A O 1
ATOM 604 N N . VAL A 1 82 ? -5.821 -2.268 0.761 1.00 93.94 82 VAL A N 1
ATOM 605 C CA . VAL A 1 82 ? -5.546 -2.505 2.193 1.00 93.94 82 VAL A CA 1
ATOM 606 C C . VAL A 1 82 ? -6.098 -1.379 3.068 1.00 93.94 82 VAL A C 1
ATOM 608 O O . VAL A 1 82 ? -6.667 -1.652 4.125 1.00 93.94 82 VAL A O 1
ATOM 611 N N . VAL A 1 83 ? -5.969 -0.127 2.628 1.00 93.19 8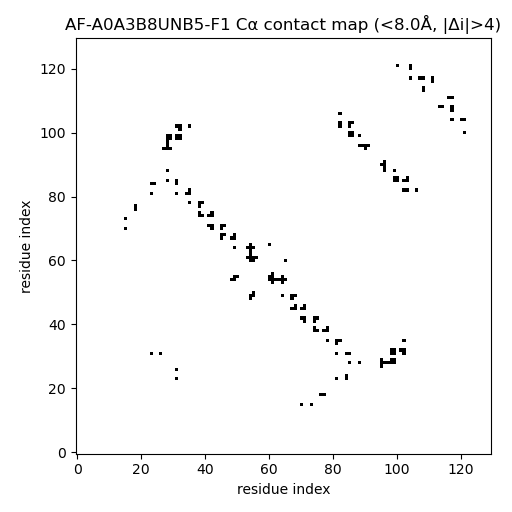3 VAL A N 1
ATOM 612 C CA . VAL A 1 83 ? -6.532 1.041 3.318 1.00 93.19 83 VAL A CA 1
ATOM 613 C C . VAL A 1 83 ? -8.055 0.952 3.345 1.00 93.19 83 VAL A C 1
ATOM 615 O O . VAL A 1 83 ? -8.635 1.063 4.420 1.00 93.19 83 VAL A O 1
ATOM 618 N N . GLU A 1 84 ? -8.704 0.651 2.218 1.00 92.06 84 GLU A N 1
ATOM 619 C CA . GLU A 1 84 ? -10.158 0.455 2.169 1.00 92.06 84 GLU A CA 1
ATOM 620 C C . GLU A 1 84 ? -10.631 -0.668 3.106 1.00 92.06 84 GLU A C 1
ATOM 622 O O . GLU A 1 84 ? -11.667 -0.544 3.765 1.00 92.06 84 GLU A O 1
ATOM 627 N N . ALA A 1 85 ? -9.880 -1.771 3.188 1.00 91.44 85 ALA A N 1
ATOM 628 C CA . ALA A 1 85 ? -10.177 -2.856 4.119 1.00 91.44 85 ALA A CA 1
ATOM 629 C C . ALA A 1 85 ? -10.039 -2.394 5.579 1.00 91.44 85 ALA A C 1
ATOM 631 O O . ALA A 1 85 ? -10.917 -2.674 6.395 1.00 91.44 85 ALA A O 1
ATOM 632 N N . ALA A 1 86 ? -8.987 -1.636 5.901 1.00 91.06 86 ALA A N 1
ATOM 633 C CA . ALA A 1 86 ? -8.769 -1.081 7.234 1.00 91.06 86 ALA A CA 1
ATOM 634 C C . ALA A 1 86 ? -9.836 -0.045 7.630 1.00 91.06 86 ALA A C 1
ATOM 636 O O . ALA A 1 86 ? -10.247 -0.015 8.788 1.00 91.06 86 ALA A O 1
ATOM 637 N N . GLU A 1 87 ? -10.326 0.768 6.690 1.00 90.44 87 GLU A N 1
ATOM 638 C CA . GLU A 1 87 ? -11.418 1.722 6.926 1.00 90.44 87 GLU A CA 1
ATOM 639 C C . GLU A 1 87 ? -12.753 1.030 7.226 1.00 90.44 87 GLU A C 1
ATOM 641 O O . GLU A 1 87 ? -13.539 1.522 8.037 1.00 90.44 87 GLU A O 1
ATOM 646 N N . ARG A 1 88 ? -13.016 -0.114 6.582 1.00 89.44 88 ARG A N 1
ATOM 647 C CA . ARG A 1 88 ? -14.241 -0.906 6.783 1.00 89.44 88 ARG A CA 1
ATOM 648 C C . ARG A 1 88 ? -14.158 -1.844 7.988 1.00 89.44 88 ARG A C 1
ATOM 650 O O . ARG A 1 88 ? -15.192 -2.329 8.447 1.00 89.44 88 ARG A O 1
ATOM 657 N N . ALA A 1 89 ? -12.957 -2.117 8.493 1.00 86.31 89 ALA A N 1
ATOM 658 C CA . ALA A 1 89 ? -12.749 -3.027 9.607 1.00 86.31 89 ALA A CA 1
ATOM 659 C C . ALA A 1 89 ? -13.317 -2.446 10.913 1.00 86.31 89 ALA A C 1
ATOM 661 O O . ALA A 1 89 ? -12.823 -1.457 11.455 1.00 86.31 89 ALA A O 1
ATOM 662 N N . VAL A 1 90 ? -14.335 -3.112 11.460 1.00 79.69 90 VAL A N 1
ATOM 663 C CA . VAL A 1 90 ? -14.897 -2.812 12.781 1.00 79.69 90 VAL A CA 1
ATOM 664 C C . VAL A 1 90 ? -14.483 -3.926 13.734 1.00 79.69 90 VAL A C 1
ATOM 666 O O . VAL A 1 90 ? -14.901 -5.070 13.570 1.00 79.69 90 VAL A O 1
ATOM 669 N N . SER A 1 91 ? -13.670 -3.597 14.739 1.00 80.44 91 SER A N 1
ATOM 670 C CA . SER A 1 91 ? -13.268 -4.542 15.784 1.00 80.44 91 SER A CA 1
ATOM 671 C C . SER A 1 91 ? -13.633 -4.009 17.172 1.00 80.44 91 SER A C 1
ATOM 673 O O . SER A 1 91 ? -13.332 -2.849 17.467 1.00 80.44 91 SER A O 1
ATOM 675 N N . PRO A 1 92 ? -14.256 -4.828 18.044 1.00 82.06 92 PRO A N 1
ATOM 676 C CA . PRO A 1 92 ? -14.472 -4.475 19.445 1.00 82.06 92 PRO A CA 1
ATOM 677 C C . PRO A 1 92 ? -13.177 -4.546 20.270 1.00 82.06 92 PRO A C 1
ATOM 679 O O . PRO A 1 92 ? -13.119 -3.981 21.363 1.00 82.06 92 PRO A O 1
ATOM 682 N N . ASP A 1 93 ? -12.136 -5.222 19.767 1.00 90.38 93 ASP A N 1
ATOM 683 C CA . ASP A 1 93 ? -10.811 -5.191 20.377 1.00 90.38 93 ASP A CA 1
ATOM 684 C C . ASP A 1 93 ? -10.118 -3.868 20.040 1.00 90.38 93 ASP A C 1
ATOM 686 O O . ASP A 1 93 ? -9.867 -3.532 18.878 1.00 90.38 93 ASP A O 1
ATOM 690 N N . ARG A 1 94 ? -9.779 -3.121 21.092 1.00 88.69 94 ARG A N 1
ATOM 691 C CA . ARG A 1 94 ? -9.115 -1.825 20.992 1.00 88.69 94 ARG A CA 1
ATOM 692 C C . ARG A 1 94 ? -7.776 -1.919 20.262 1.00 88.69 94 ARG A C 1
ATOM 694 O O . ARG A 1 94 ? -7.477 -0.996 19.510 1.00 88.69 94 ARG A O 1
ATOM 701 N N . ALA A 1 95 ? -6.998 -2.980 20.485 1.00 87.31 95 ALA A N 1
ATOM 702 C CA . ALA A 1 95 ? -5.682 -3.134 19.867 1.00 87.31 95 ALA A CA 1
ATOM 703 C C . ALA A 1 95 ? -5.807 -3.355 18.352 1.00 87.31 95 ALA A C 1
ATOM 705 O O . ALA A 1 95 ? -5.166 -2.665 17.562 1.00 87.31 95 ALA A O 1
ATOM 706 N N . GLU A 1 96 ? -6.710 -4.241 17.930 1.00 88.69 96 GLU A N 1
ATOM 707 C CA . GLU A 1 96 ? -6.993 -4.468 16.509 1.00 88.69 96 GLU A CA 1
ATOM 708 C C . GLU A 1 96 ? -7.560 -3.215 15.825 1.00 88.69 96 GLU A C 1
ATOM 710 O O . GLU A 1 96 ? -7.113 -2.844 14.739 1.00 88.69 96 GLU A O 1
ATOM 715 N N . ALA A 1 97 ? -8.474 -2.495 16.484 1.00 87.81 97 ALA A N 1
ATOM 716 C CA . ALA A 1 97 ? -8.994 -1.226 15.976 1.00 87.81 97 ALA A CA 1
ATOM 717 C C . ALA A 1 97 ? -7.921 -0.121 15.904 1.00 87.81 97 ALA A C 1
ATOM 719 O O . ALA A 1 97 ? -8.048 0.827 15.128 1.00 87.81 97 ALA A O 1
ATOM 720 N N . GLU A 1 98 ? -6.888 -0.178 16.743 1.00 91.31 98 GLU A N 1
ATOM 721 C CA . GLU A 1 98 ? -5.750 0.741 16.687 1.00 91.31 98 GLU A CA 1
ATOM 722 C C . GLU A 1 98 ? -4.853 0.449 15.479 1.00 91.31 98 GLU A C 1
ATOM 724 O O . GLU A 1 98 ? -4.475 1.384 14.777 1.00 91.31 98 GLU A O 1
ATOM 729 N N . TYR A 1 99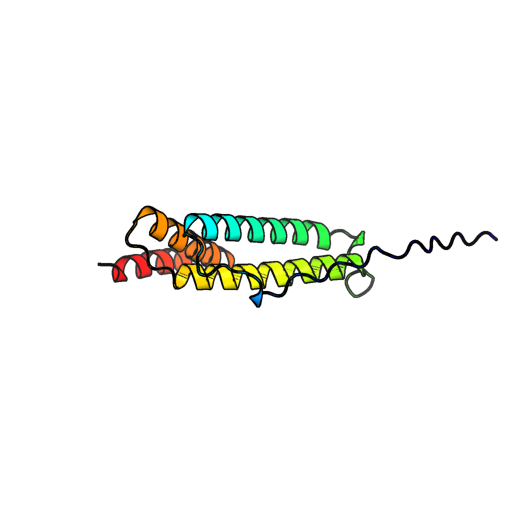 ? -4.587 -0.821 15.161 1.00 93.56 99 TYR A N 1
ATOM 730 C CA . TYR A 1 99 ? -3.818 -1.177 13.965 1.00 93.56 99 TYR A CA 1
ATOM 731 C C . TYR A 1 99 ? -4.494 -0.727 12.665 1.00 93.56 99 TYR A C 1
ATOM 733 O O . TYR A 1 99 ? -3.835 -0.116 11.825 1.00 93.56 99 TYR A O 1
ATOM 741 N N . CYS A 1 100 ? -5.808 -0.940 12.520 1.00 90.94 100 CYS A N 1
ATOM 742 C CA . CYS A 1 100 ? -6.550 -0.441 11.355 1.00 90.94 100 CYS A CA 1
ATOM 743 C C . CYS A 1 100 ? -6.463 1.087 11.239 1.00 90.94 100 CYS A C 1
ATOM 745 O O . CYS A 1 100 ? -6.246 1.628 10.156 1.00 90.94 100 CYS A O 1
ATOM 747 N N . ARG A 1 101 ? -6.561 1.802 12.367 1.00 89.81 101 ARG A N 1
ATOM 748 C CA . ARG A 1 101 ? -6.398 3.262 12.391 1.00 89.81 101 ARG A CA 1
ATOM 749 C C . ARG A 1 101 ? -4.999 3.693 11.970 1.00 89.81 101 ARG A C 1
ATOM 751 O O . ARG A 1 101 ? -4.875 4.656 11.219 1.00 89.81 101 ARG A O 1
ATOM 758 N N . TRP A 1 102 ? -3.962 2.984 12.408 1.00 93.00 102 TRP A N 1
ATOM 759 C CA . TRP A 1 102 ? -2.588 3.279 12.006 1.00 93.00 102 TRP A CA 1
ATOM 760 C C . TRP A 1 102 ? -2.370 3.153 10.501 1.00 93.00 102 TRP A C 1
ATOM 762 O O . TRP A 1 102 ? -1.691 4.008 9.937 1.00 93.00 102 TRP A O 1
ATOM 772 N N . VAL A 1 103 ? -2.978 2.159 9.846 1.00 93.44 103 VAL A N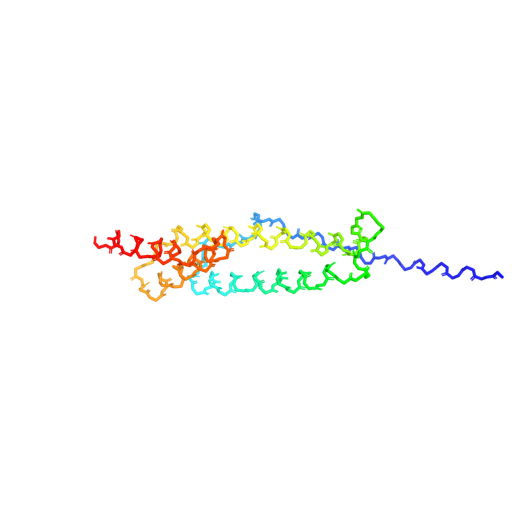 1
ATOM 773 C CA . VAL A 1 103 ? -2.943 2.031 8.378 1.00 93.44 103 VAL A CA 1
ATOM 774 C C . VAL A 1 103 ? -3.477 3.301 7.715 1.00 93.44 103 VAL A C 1
ATOM 776 O O . VAL A 1 103 ? -2.776 3.927 6.923 1.00 93.44 103 VAL A O 1
ATOM 779 N N . VAL A 1 104 ? -4.685 3.728 8.094 1.00 92.19 104 VAL A N 1
ATOM 780 C CA . VAL A 1 104 ? -5.342 4.909 7.509 1.00 92.19 104 VAL A CA 1
ATOM 781 C C . VAL A 1 104 ? -4.535 6.182 7.768 1.00 92.19 104 VAL A C 1
ATOM 783 O O . VAL A 1 104 ? -4.317 6.976 6.857 1.00 92.19 104 VAL A O 1
ATOM 786 N N . VAL A 1 105 ? -4.049 6.382 8.997 1.00 90.38 105 VAL A N 1
ATOM 787 C CA . VAL A 1 105 ? -3.277 7.581 9.359 1.00 90.38 105 VAL A CA 1
ATOM 788 C C . VAL A 1 105 ? -1.948 7.644 8.609 1.00 90.38 105 VAL A C 1
ATOM 790 O O . VAL A 1 105 ? -1.601 8.707 8.102 1.00 90.38 105 VAL A O 1
ATOM 793 N N . ARG A 1 106 ? -1.210 6.530 8.499 1.00 89.44 106 ARG A N 1
ATOM 794 C CA . ARG A 1 106 ? 0.053 6.498 7.739 1.00 89.44 106 ARG A CA 1
ATOM 795 C C . ARG A 1 106 ? -0.177 6.766 6.259 1.00 89.44 106 ARG A C 1
ATOM 797 O O . ARG A 1 106 ? 0.624 7.465 5.650 1.00 89.44 106 ARG A O 1
ATOM 804 N N . HIS A 1 107 ? -1.267 6.251 5.700 1.00 90.62 107 HIS A N 1
ATOM 805 C CA . HIS A 1 107 ? -1.617 6.520 4.314 1.00 90.62 107 HIS A CA 1
ATOM 806 C C . HIS A 1 107 ? -1.941 7.995 4.068 1.00 90.62 107 HIS A C 1
ATOM 808 O O . HIS A 1 107 ? -1.400 8.597 3.146 1.00 90.62 107 HIS A O 1
ATOM 814 N N . LEU A 1 108 ? -2.731 8.618 4.944 1.00 85.75 108 LEU A N 1
ATOM 815 C CA . LEU A 1 108 ? -3.003 10.055 4.865 1.00 85.75 108 LEU A CA 1
ATOM 816 C C . LEU A 1 108 ? -1.729 10.889 5.023 1.00 85.75 108 LEU A C 1
ATOM 818 O O . LEU A 1 108 ? -1.541 11.845 4.284 1.00 85.75 108 LEU A O 1
ATOM 822 N N . ALA A 1 109 ? -0.827 10.494 5.926 1.00 84.31 109 ALA A N 1
ATOM 823 C CA . ALA A 1 109 ? 0.464 11.158 6.095 1.00 84.31 109 ALA A CA 1
ATOM 824 C C . ALA A 1 109 ? 1.347 11.106 4.841 1.00 84.31 109 ALA A C 1
ATOM 826 O O . ALA A 1 109 ? 2.143 12.010 4.627 1.00 84.31 109 ALA A O 1
ATOM 827 N N . LEU A 1 110 ? 1.215 10.055 4.029 1.00 80.50 110 LEU A N 1
ATOM 828 C CA . LEU A 1 110 ? 1.932 9.924 2.762 1.00 80.50 110 LEU A CA 1
ATOM 829 C C . LEU A 1 110 ? 1.305 10.781 1.649 1.00 80.50 110 LEU A C 1
ATOM 831 O O . LEU A 1 110 ? 2.018 11.260 0.776 1.00 80.50 110 LEU A O 1
ATOM 835 N N . MET A 1 111 ? -0.021 10.945 1.665 1.00 77.88 111 MET A N 1
ATOM 836 C CA . MET A 1 111 ? -0.787 11.638 0.617 1.00 77.88 111 MET A CA 1
ATOM 837 C C . MET A 1 111 ? -0.951 13.141 0.846 1.00 77.88 111 MET A C 1
ATOM 839 O O . MET A 1 111 ? -1.399 13.850 -0.053 1.00 77.88 111 MET A O 1
ATOM 843 N N . MET A 1 112 ? -0.643 13.628 2.044 1.00 69.31 112 MET A N 1
ATOM 844 C CA . MET A 1 112 ? -0.863 15.015 2.428 1.00 69.31 112 MET A CA 1
ATOM 845 C C . MET A 1 112 ? 0.462 15.738 2.618 1.00 69.31 112 MET A C 1
ATOM 847 O O . MET A 1 112 ? 1.342 15.258 3.326 1.00 69.31 112 MET A O 1
ATOM 851 N N . ASP A 1 113 ? 0.561 16.934 2.040 1.00 59.62 113 ASP A N 1
ATOM 852 C CA . ASP A 1 113 ? 1.749 17.782 2.164 1.00 59.62 113 ASP A CA 1
ATOM 853 C C . ASP A 1 113 ? 1.916 18.371 3.583 1.00 59.6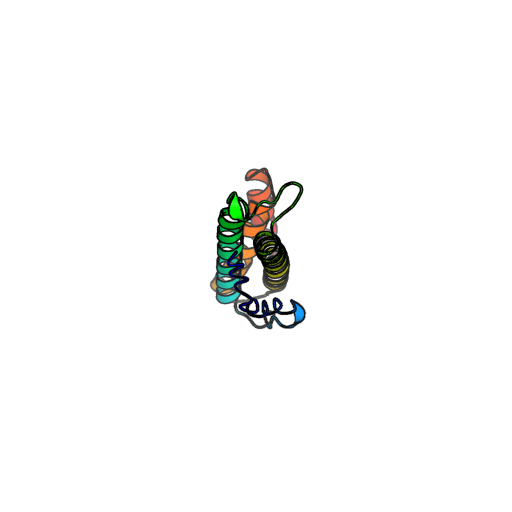2 113 ASP A C 1
ATOM 855 O O . ASP A 1 113 ? 3.023 18.767 3.953 1.00 59.62 113 ASP A O 1
ATOM 859 N N . ASP A 1 114 ? 0.842 18.423 4.392 1.00 61.50 114 ASP A N 1
ATOM 860 C CA . ASP A 1 114 ? 0.834 19.016 5.738 1.00 61.50 114 ASP A CA 1
ATOM 861 C C . ASP A 1 114 ? 0.431 18.015 6.841 1.00 61.50 114 ASP A C 1
ATOM 863 O O . ASP A 1 114 ? -0.669 17.456 6.870 1.00 61.50 114 ASP A O 1
ATOM 867 N N . LEU A 1 115 ? 1.330 17.851 7.816 1.00 60.97 115 LEU A N 1
ATOM 868 C CA . LEU A 1 115 ? 1.162 17.014 9.005 1.00 60.97 115 LEU A CA 1
ATOM 869 C C . LEU A 1 115 ? 0.002 17.470 9.914 1.00 60.97 115 LEU A C 1
ATOM 871 O O . LEU A 1 115 ? -0.563 16.650 10.645 1.00 60.97 115 LEU A O 1
ATOM 875 N N . ALA A 1 116 ? -0.342 18.762 9.910 1.00 66.62 116 ALA A N 1
ATOM 876 C CA . ALA A 1 116 ? -1.411 19.320 10.737 1.00 66.62 116 ALA A CA 1
ATOM 877 C C . ALA A 1 116 ? -2.789 18.793 10.313 1.00 66.62 116 ALA A C 1
ATOM 879 O O . ALA A 1 116 ? -3.597 18.395 11.160 1.00 66.62 116 ALA A O 1
ATOM 880 N N . ASP A 1 117 ? -3.024 18.704 9.006 1.00 64.38 117 ASP A N 1
ATOM 881 C CA . ASP A 1 117 ? -4.273 18.191 8.454 1.00 64.38 117 ASP A CA 1
ATOM 882 C C . ASP A 1 117 ? -4.405 16.674 8.712 1.00 64.38 117 ASP A C 1
ATOM 884 O O . ASP A 1 117 ? -5.494 16.174 9.015 1.00 64.38 117 ASP A O 1
ATOM 888 N N . VAL A 1 118 ? -3.286 15.936 8.701 1.00 65.44 118 VAL A N 1
ATOM 889 C CA . VAL A 1 118 ? -3.244 14.502 9.050 1.00 65.44 118 VAL A CA 1
ATOM 890 C C . VAL A 1 118 ? -3.641 14.290 10.512 1.00 65.44 118 VAL A C 1
ATOM 892 O O . VAL A 1 118 ? -4.476 13.436 10.822 1.00 65.44 118 VAL A O 1
ATOM 895 N N . ALA A 1 119 ? -3.073 15.085 11.426 1.00 63.91 119 ALA A N 1
ATOM 896 C CA . ALA A 1 119 ? -3.384 15.016 12.852 1.00 63.91 119 ALA A CA 1
ATOM 897 C C . ALA A 1 119 ? -4.864 15.337 13.132 1.00 63.91 119 ALA A C 1
ATOM 899 O O . ALA A 1 119 ? -5.495 14.698 13.984 1.00 63.91 119 ALA A O 1
ATOM 900 N N . HIS A 1 120 ? -5.444 16.283 12.387 1.00 65.88 120 HIS A N 1
ATOM 901 C CA . HIS A 1 120 ? -6.863 16.615 12.477 1.00 65.88 120 HIS A CA 1
ATOM 902 C C . HIS A 1 120 ? -7.757 15.464 11.984 1.00 65.88 120 HIS A C 1
ATOM 904 O O . HIS A 1 120 ? -8.681 15.052 12.687 1.00 65.88 120 HIS A O 1
ATOM 910 N N . ALA A 1 121 ? -7.444 14.862 10.832 1.00 65.62 121 ALA A N 1
ATOM 911 C CA . ALA A 1 121 ? -8.182 13.716 10.298 1.00 65.62 121 ALA A CA 1
ATOM 912 C C . ALA A 1 121 ? -8.099 12.473 11.208 1.00 65.62 121 ALA A C 1
ATOM 914 O O . ALA A 1 121 ? -9.078 11.731 11.347 1.00 65.62 121 ALA A O 1
ATOM 915 N N . ALA A 1 122 ? -6.951 12.257 11.856 1.00 66.00 122 ALA A N 1
ATOM 916 C CA . ALA A 1 122 ? -6.751 11.177 12.818 1.00 66.00 122 ALA A CA 1
ATOM 917 C C . ALA A 1 122 ? -7.609 11.364 14.081 1.00 66.00 122 ALA A C 1
ATOM 919 O O . ALA A 1 122 ? -8.223 10.414 14.566 1.00 66.00 122 ALA A O 1
ATOM 920 N N . THR A 1 123 ? -7.692 12.592 14.604 1.00 65.31 123 THR A N 1
ATOM 921 C CA . THR A 1 123 ? -8.424 12.907 15.843 1.00 65.31 123 THR A CA 1
ATOM 922 C C . THR A 1 123 ? -9.931 13.063 15.644 1.00 65.31 123 THR A C 1
ATOM 924 O O . THR A 1 123 ? -10.697 12.615 16.499 1.00 65.31 123 THR A O 1
ATOM 927 N N . ALA A 1 124 ? -10.388 13.605 14.512 1.00 59.53 124 ALA A N 1
ATOM 928 C CA . ALA A 1 124 ? -11.813 13.709 14.188 1.00 59.53 124 ALA A CA 1
ATOM 929 C C . ALA A 1 124 ? -12.493 12.327 14.147 1.00 59.53 124 ALA A C 1
ATOM 931 O O . ALA A 1 124 ? -13.595 12.146 14.666 1.00 59.53 124 ALA A O 1
ATOM 932 N N . ARG A 1 125 ? -11.795 11.309 13.629 1.00 55.97 125 ARG A N 1
ATOM 933 C CA . ARG A 1 125 ? -12.291 9.924 13.585 1.00 55.97 125 ARG A CA 1
ATOM 934 C C . ARG A 1 125 ? -12.320 9.233 14.958 1.00 55.97 125 ARG A C 1
ATOM 936 O O . ARG A 1 125 ? -13.070 8.280 15.137 1.00 55.97 125 ARG A O 1
ATOM 943 N N . VAL A 1 126 ? -11.573 9.724 15.955 1.00 49.38 126 VAL A N 1
ATOM 944 C CA . VAL A 1 126 ? -11.616 9.213 17.344 1.00 49.38 126 VAL A CA 1
ATOM 945 C C . VAL A 1 126 ? -12.897 9.638 18.072 1.00 49.38 126 VAL A C 1
ATOM 947 O O . VAL A 1 126 ? -13.345 8.932 18.974 1.00 49.38 126 VAL A O 1
ATOM 950 N N . GLN A 1 127 ? -13.519 10.756 17.687 1.00 45.19 127 GLN A N 1
ATOM 951 C CA . GLN A 1 127 ? -14.714 11.269 18.368 1.00 45.19 127 GLN A CA 1
ATOM 952 C C . GLN A 1 127 ? -16.017 10.565 17.966 1.00 45.19 127 GLN A C 1
ATOM 954 O O . GLN A 1 127 ? -16.969 10.595 18.740 1.00 45.19 127 GLN A O 1
ATOM 959 N N . VAL A 1 128 ? -16.056 9.902 16.807 1.00 43.75 128 VAL A N 1
ATOM 960 C CA . VAL A 1 128 ? -17.258 9.210 16.297 1.00 43.75 128 VAL A CA 1
ATOM 961 C C . VAL A 1 128 ? -17.477 7.842 16.968 1.00 43.75 128 VAL A C 1
ATOM 963 O O . VAL A 1 128 ? -18.568 7.291 16.906 1.00 43.75 128 VAL A O 1
ATOM 966 N N . ALA A 1 129 ? -16.468 7.303 17.662 1.00 40.75 129 ALA A N 1
ATOM 967 C CA . ALA A 1 129 ? -16.526 6.007 18.346 1.00 40.75 129 ALA A CA 1
ATOM 968 C C . ALA A 1 129 ? -16.919 6.096 19.842 1.00 40.75 129 ALA A C 1
ATOM 970 O O . ALA A 1 129 ? -16.530 5.224 20.622 1.00 40.75 129 ALA A O 1
ATOM 971 N N . LYS A 1 130 ? -17.627 7.155 20.259 1.00 36.81 130 LYS A N 1
ATOM 972 C CA . LYS A 1 130 ? -18.149 7.317 21.628 1.00 36.81 130 LYS A CA 1
ATOM 973 C C . LYS A 1 130 ? -19.633 7.004 21.723 1.00 36.81 130 LYS A C 1
ATOM 975 O O . LYS A 1 130 ? -20.377 7.455 20.829 1.00 36.81 130 LYS A O 1
#

Secondary structure (DSSP, 8-state):
-------PPPP--PPPPPGGG---TT--HHHHHHHHHHHHHHHHHHHHHHTSGGGB-SSSB-HHHHHHHHHHHHHHHHHHHHHHHHHH---SSHHHHHHHHHHHHHHHHHH-S-HHHHHHHHHHHHHTT-

Nearest PDB structures (foldseek):
  3onl-assembly1_C  TM=4.698E-01  e=4.157E+00  Saccharomyces cerevisiae
  6jx6-assembly1_A  TM=2.025E-01  e=7.103E+00  Homo sapiens